Protein AF-A0A420Z9J5-F1 (afdb_monomer_lite)

Sequence (50 aa):
MAGEIFDLIKKEEDRQKSQIHLIPSENFASEAVRRAVASCLTNKYAEGYP

Foldseek 3Di:
DDDPVVVVVVVVVVVVVVDDDDDPPDDDDDPVVVVVVPDPVVVDDDPDDD

Structure (mmCIF, N/CA/C/O backbone):
data_AF-A0A420Z9J5-F1
#
_entry.id   AF-A0A420Z9J5-F1
#
loop_
_atom_site.group_PDB
_atom_site.id
_atom_site.type_symbol
_atom_site.label_atom_id
_atom_site.label_alt_id
_atom_site.l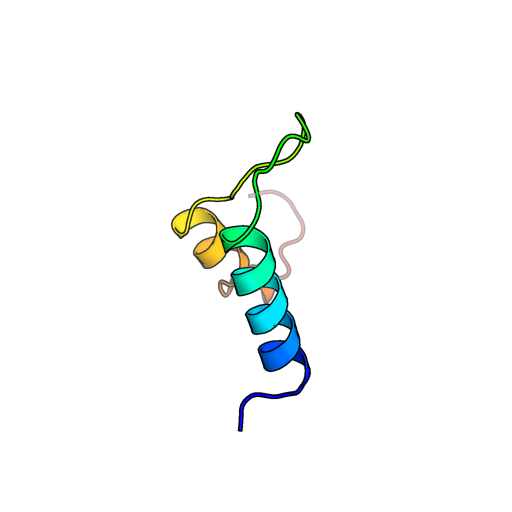abel_comp_id
_atom_site.label_asym_id
_atom_site.label_entity_id
_atom_site.label_seq_id
_atom_site.pdbx_PDB_ins_code
_atom_site.Cartn_x
_atom_site.Cartn_y
_atom_site.Cartn_z
_atom_site.occupancy
_atom_site.B_iso_or_equiv
_atom_site.auth_seq_id
_atom_site.auth_comp_id
_atom_site.auth_asym_id
_atom_site.auth_atom_id
_atom_site.pdbx_PDB_model_num
ATOM 1 N N . MET A 1 1 ? -22.213 -5.493 -12.271 1.00 51.53 1 MET A N 1
ATOM 2 C CA . MET A 1 1 ? -22.081 -5.951 -10.873 1.00 51.53 1 MET A CA 1
ATOM 3 C C . MET A 1 1 ? -20.599 -6.089 -10.595 1.00 51.53 1 MET A C 1
ATOM 5 O O . MET A 1 1 ? -19.912 -6.647 -11.444 1.00 51.53 1 MET A O 1
ATOM 9 N N . ALA A 1 2 ? -20.094 -5.496 -9.514 1.00 66.69 2 ALA A N 1
ATOM 10 C CA . ALA A 1 2 ? -18.709 -5.712 -9.108 1.00 66.69 2 ALA A CA 1
ATOM 11 C C . ALA A 1 2 ? -18.544 -7.204 -8.754 1.00 66.69 2 ALA A C 1
ATOM 13 O O . ALA A 1 2 ? -19.477 -7.808 -8.234 1.00 66.69 2 ALA A O 1
ATOM 14 N N . GLY A 1 3 ? -17.437 -7.833 -9.153 1.00 92.00 3 GLY A N 1
ATOM 15 C CA . GLY A 1 3 ? -17.210 -9.254 -8.861 1.00 92.00 3 GLY A CA 1
ATOM 16 C C . GLY A 1 3 ? -17.041 -9.501 -7.359 1.00 92.00 3 GLY A C 1
ATOM 17 O O . GLY A 1 3 ? -16.662 -8.583 -6.638 1.00 92.00 3 GLY A O 1
ATOM 18 N N . GLU A 1 4 ? -17.246 -10.742 -6.904 1.00 96.44 4 GLU A N 1
ATOM 19 C CA . GLU A 1 4 ? -17.126 -11.159 -5.490 1.00 96.44 4 GLU A CA 1
ATOM 20 C C . GLU A 1 4 ? -15.867 -10.602 -4.797 1.00 96.44 4 GLU A C 1
ATOM 22 O O . GLU A 1 4 ? -15.918 -10.116 -3.668 1.00 96.44 4 GLU A O 1
ATOM 27 N N . ILE A 1 5 ? -14.738 -10.587 -5.510 1.00 96.19 5 ILE A N 1
ATOM 28 C CA . ILE A 1 5 ? -13.469 -10.041 -5.017 1.00 96.19 5 ILE A CA 1
ATOM 29 C C . ILE A 1 5 ? -13.552 -8.539 -4.708 1.00 96.19 5 ILE A C 1
ATOM 31 O O . ILE A 1 5 ? -13.030 -8.099 -3.687 1.00 96.19 5 ILE A O 1
ATOM 35 N N . PHE A 1 6 ? 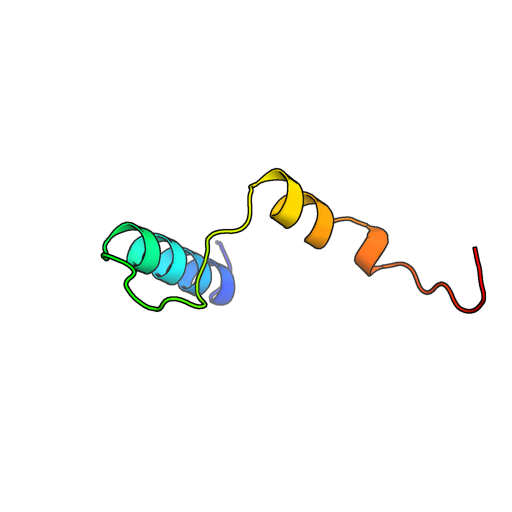-14.217 -7.740 -5.544 1.00 96.25 6 PHE A N 1
ATOM 36 C CA . PHE A 1 6 ? -14.358 -6.301 -5.302 1.00 96.25 6 PHE A CA 1
ATOM 37 C C . PHE A 1 6 ? -15.241 -6.008 -4.088 1.00 96.25 6 PHE A C 1
ATOM 39 O O . PHE A 1 6 ? -14.944 -5.081 -3.335 1.00 96.25 6 PHE A O 1
ATOM 46 N N . ASP A 1 7 ? -16.267 -6.826 -3.852 1.00 97.44 7 ASP A N 1
ATOM 47 C CA . ASP A 1 7 ? -17.107 -6.709 -2.658 1.00 97.44 7 ASP A CA 1
ATOM 48 C C . ASP A 1 7 ? -16.314 -7.035 -1.384 1.00 97.44 7 ASP A C 1
ATOM 50 O O . ASP A 1 7 ? -16.452 -6.351 -0.367 1.00 97.44 7 ASP A O 1
ATOM 54 N N . LEU A 1 8 ? -15.440 -8.046 -1.430 1.00 97.88 8 LEU A N 1
ATOM 55 C CA . LEU A 1 8 ? -14.548 -8.385 -0.316 1.00 97.88 8 LEU A CA 1
ATOM 56 C C . LEU A 1 8 ? -13.506 -7.290 -0.054 1.00 97.88 8 LEU A C 1
ATOM 58 O O . LEU A 1 8 ? -13.311 -6.906 1.100 1.00 97.88 8 LEU A O 1
ATOM 62 N N . ILE A 1 9 ? -12.891 -6.735 -1.105 1.00 97.19 9 ILE A N 1
ATOM 63 C CA . ILE A 1 9 ? -11.969 -5.593 -0.986 1.00 97.19 9 ILE A CA 1
ATOM 64 C C . ILE A 1 9 ? -12.682 -4.409 -0.329 1.00 97.19 9 ILE A C 1
ATOM 66 O O . ILE A 1 9 ? -12.116 -3.758 0.549 1.00 97.19 9 ILE A O 1
ATOM 70 N N . LYS A 1 10 ? -13.935 -4.143 -0.719 1.00 97.56 10 LYS A N 1
ATOM 71 C CA . LYS A 1 10 ? -14.706 -3.040 -0.150 1.00 97.56 10 LYS A CA 1
ATOM 72 C C . LYS A 1 10 ? -14.976 -3.234 1.344 1.00 97.56 10 LYS A C 1
ATOM 74 O O . LYS A 1 10 ? -14.774 -2.307 2.124 1.00 97.56 10 LYS A O 1
ATOM 79 N N . LYS A 1 11 ? -15.361 -4.448 1.750 1.00 98.00 11 LYS A N 1
ATOM 80 C CA . LYS A 1 11 ? -15.550 -4.799 3.167 1.00 98.00 11 LYS A CA 1
ATOM 81 C C . LYS A 1 11 ? -14.268 -4.619 3.983 1.00 98.00 11 LYS A C 1
ATOM 83 O O . LYS A 1 11 ? -14.336 -4.123 5.104 1.00 98.00 11 LYS A O 1
ATOM 88 N N . GLU A 1 12 ? -13.111 -4.985 3.433 1.00 98.31 12 GLU A N 1
ATOM 89 C CA . GLU A 1 12 ? -11.824 -4.798 4.111 1.00 98.31 12 GLU A CA 1
ATOM 90 C C . GLU A 1 12 ? -11.440 -3.317 4.230 1.00 98.31 12 GLU A C 1
ATOM 92 O O . GLU A 1 12 ? -10.991 -2.882 5.290 1.00 98.31 12 GLU A O 1
ATOM 97 N N . GLU A 1 13 ? -11.675 -2.515 3.188 1.00 97.75 13 GLU A N 1
ATOM 98 C CA . GLU A 1 13 ? -11.467 -1.064 3.247 1.00 97.75 13 GLU A CA 1
ATOM 99 C C . GLU A 1 13 ? -12.296 -0.426 4.376 1.00 97.75 13 GLU A C 1
ATOM 101 O O . GLU A 1 13 ? -11.791 0.398 5.144 1.00 97.75 13 GLU A O 1
ATOM 106 N N . ASP A 1 14 ? -13.563 -0.821 4.499 1.00 98.25 14 ASP A N 1
ATOM 107 C CA . ASP A 1 14 ? -14.456 -0.304 5.534 1.00 98.25 14 ASP A CA 1
ATOM 108 C C . ASP A 1 14 ? -14.036 -0.799 6.935 1.00 98.25 14 ASP A C 1
ATOM 110 O O . ASP A 1 14 ? -14.017 -0.009 7.885 1.00 98.25 14 ASP A O 1
ATOM 114 N N . ARG A 1 15 ? -13.590 -2.061 7.066 1.00 98.25 15 ARG A N 1
ATOM 115 C CA . ARG A 1 15 ? -13.022 -2.598 8.316 1.00 98.25 15 ARG A CA 1
ATOM 116 C C . ARG A 1 15 ? -11.820 -1.773 8.769 1.00 98.25 15 ARG A C 1
ATOM 118 O O . ARG A 1 15 ? -11.804 -1.327 9.916 1.00 98.25 15 ARG A O 1
ATOM 125 N N . GLN A 1 16 ? -10.855 -1.526 7.881 1.00 98.25 16 GLN A N 1
ATOM 126 C CA . GLN A 1 16 ? -9.662 -0.737 8.196 1.00 98.25 16 GLN A CA 1
ATOM 127 C C . GLN A 1 16 ? -10.028 0.677 8.662 1.00 98.25 16 GLN A C 1
ATOM 129 O O . GLN A 1 16 ? -9.465 1.165 9.634 1.00 98.25 16 GLN A O 1
ATOM 134 N N . LYS A 1 17 ? -11.018 1.332 8.049 1.00 97.31 17 LYS A N 1
ATOM 135 C CA . LYS A 1 17 ? -11.448 2.681 8.465 1.00 97.31 17 LYS A CA 1
ATOM 136 C C . LYS A 1 17 ? -12.140 2.718 9.830 1.00 97.31 17 LYS A C 1
ATOM 138 O O . LYS A 1 17 ? -12.115 3.750 10.492 1.00 97.31 17 LYS A O 1
ATOM 143 N N . SER A 1 18 ? -12.766 1.617 10.241 1.00 97.69 18 SER A N 1
ATOM 144 C CA . SER A 1 18 ? -13.554 1.537 11.480 1.00 97.69 18 SER A CA 1
ATOM 145 C C . SER A 1 18 ? -12.752 1.208 12.746 1.00 97.69 18 SER A C 1
ATOM 147 O O . SER A 1 18 ? -13.321 1.206 13.837 1.00 97.69 18 SER A O 1
ATOM 149 N N . GLN A 1 19 ? -11.456 0.907 12.626 1.00 96.31 19 GLN A N 1
ATOM 150 C CA . GLN A 1 19 ? -10.636 0.399 13.728 1.00 96.31 19 GLN A CA 1
ATOM 151 C C . GLN A 1 19 ? -9.448 1.308 14.045 1.00 96.31 19 GLN A C 1
ATOM 153 O O . GLN A 1 19 ? -8.949 2.040 13.193 1.00 96.31 19 GLN A O 1
ATOM 158 N N . ILE A 1 20 ? -8.984 1.236 15.293 1.00 97.19 20 ILE A N 1
ATOM 159 C CA . ILE A 1 20 ? -7.718 1.837 15.717 1.00 97.19 20 ILE A CA 1
ATOM 160 C C . ILE A 1 20 ? -6.605 0.827 15.430 1.00 97.19 20 ILE A C 1
ATOM 162 O O . ILE A 1 20 ? -6.688 -0.325 15.856 1.00 97.19 20 ILE A O 1
ATOM 166 N N . HIS A 1 21 ? -5.558 1.268 14.737 1.00 97.19 21 HIS A N 1
ATOM 167 C CA . HIS A 1 21 ? -4.434 0.424 14.327 1.00 97.19 21 HIS A CA 1
ATOM 168 C C . HIS A 1 21 ? -3.265 0.627 15.283 1.00 97.19 21 HIS A C 1
ATOM 170 O O . HIS A 1 21 ? -2.704 1.718 15.350 1.00 97.19 21 HIS A O 1
ATOM 176 N N . LEU A 1 22 ? -2.928 -0.411 16.051 1.00 97.94 22 LEU A N 1
ATOM 177 C CA . LEU A 1 22 ? -1.905 -0.356 17.107 1.00 97.94 22 LEU A CA 1
ATOM 178 C C . LEU A 1 22 ? -0.719 -1.292 16.851 1.00 97.94 22 LEU A C 1
ATOM 180 O O . LEU A 1 22 ? 0.148 -1.435 17.710 1.00 97.94 22 LEU A O 1
ATOM 184 N N . ILE A 1 23 ? -0.677 -1.942 15.688 1.00 98.06 23 ILE A N 1
ATOM 185 C CA . ILE A 1 23 ? 0.424 -2.822 15.308 1.00 98.06 23 ILE A CA 1
ATOM 186 C C . ILE A 1 23 ? 1.576 -1.939 14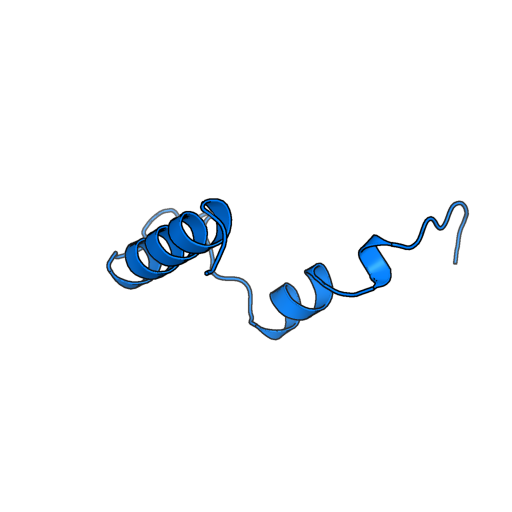.803 1.00 98.06 23 ILE A C 1
ATOM 188 O O . ILE A 1 23 ? 1.416 -1.288 13.772 1.00 98.06 23 ILE A O 1
ATOM 192 N N . PRO A 1 24 ? 2.743 -1.898 15.479 1.00 97.44 24 PRO A N 1
ATOM 193 C CA . PRO A 1 24 ? 3.790 -0.916 15.169 1.00 97.44 24 PRO A CA 1
ATOM 194 C C . PRO A 1 24 ? 4.396 -1.033 13.766 1.00 97.44 24 PRO A C 1
ATOM 196 O O . PRO A 1 24 ? 4.966 -0.074 13.256 1.00 97.44 24 PRO A O 1
ATOM 199 N N . SER A 1 25 ? 4.312 -2.214 13.156 1.00 97.94 25 SER A N 1
ATOM 200 C CA . SER A 1 25 ? 4.823 -2.481 11.812 1.00 97.94 25 SER A CA 1
ATOM 201 C C . SER A 1 25 ? 3.815 -2.192 10.697 1.00 97.94 25 SER A C 1
ATOM 203 O O . SER A 1 25 ? 4.188 -2.252 9.528 1.00 97.94 25 SER A O 1
ATOM 205 N N . GLU A 1 26 ? 2.548 -1.928 11.023 1.00 98.25 26 GLU A N 1
ATOM 206 C CA . GLU A 1 26 ? 1.513 -1.631 10.030 1.00 98.25 26 GLU A CA 1
ATOM 207 C C . GLU A 1 26 ? 1.462 -0.140 9.686 1.00 98.25 26 GLU A C 1
ATOM 209 O O . GLU A 1 26 ? 1.782 0.728 10.498 1.00 98.25 26 GLU A O 1
ATOM 214 N N . ASN A 1 27 ? 1.068 0.163 8.446 1.00 97.75 27 ASN A N 1
ATOM 215 C CA . ASN A 1 27 ? 0.925 1.529 7.953 1.00 97.75 27 ASN A CA 1
ATOM 216 C C . ASN A 1 27 ? -0.023 1.580 6.741 1.00 97.75 27 ASN A C 1
ATOM 218 O O . ASN A 1 27 ? -0.284 0.563 6.098 1.00 97.75 27 ASN A O 1
ATOM 222 N N . PHE A 1 28 ? -0.487 2.776 6.380 1.00 97.81 28 PHE A N 1
ATOM 223 C CA . PHE A 1 28 ? -1.303 3.018 5.193 1.00 97.81 28 PHE A CA 1
ATOM 224 C C . PHE A 1 28 ? -0.467 3.633 4.072 1.00 97.81 28 PHE A C 1
ATOM 226 O O . PHE A 1 28 ? 0.014 4.762 4.173 1.00 97.81 28 PHE A O 1
ATOM 233 N N . ALA A 1 29 ? -0.321 2.905 2.964 1.00 97.94 29 ALA A N 1
ATOM 234 C CA . ALA A 1 29 ? 0.335 3.436 1.775 1.00 97.94 29 ALA A CA 1
ATOM 235 C C . ALA A 1 29 ? -0.466 4.605 1.171 1.00 97.94 29 ALA A C 1
ATOM 237 O O . ALA A 1 29 ? -1.699 4.563 1.088 1.00 97.94 29 ALA A O 1
ATOM 238 N N . SER A 1 30 ? 0.238 5.634 0.689 1.00 98.19 30 SER A N 1
ATOM 239 C CA . SER A 1 30 ? -0.397 6.781 0.036 1.00 98.19 30 SER A CA 1
ATOM 240 C C . SER A 1 30 ? -1.137 6.371 -1.244 1.00 98.19 30 SER A C 1
ATOM 242 O O . SER A 1 30 ? -0.842 5.349 -1.871 1.00 98.19 30 SER A O 1
ATOM 244 N N . GLU A 1 31 ? -2.108 7.182 -1.669 1.00 97.38 31 GLU A N 1
ATOM 245 C CA . GLU A 1 31 ? -2.834 6.940 -2.922 1.00 97.38 31 GLU A CA 1
ATOM 246 C C . GLU A 1 31 ? -1.889 6.874 -4.131 1.00 97.38 31 GLU A C 1
ATOM 248 O O . GLU A 1 31 ? -2.037 5.995 -4.978 1.00 97.38 31 GLU A O 1
ATOM 253 N N . ALA A 1 32 ? -0.878 7.749 -4.179 1.00 98.31 32 ALA A N 1
ATOM 254 C CA . ALA A 1 32 ? 0.110 7.770 -5.254 1.00 98.31 32 ALA A CA 1
ATOM 255 C C . ALA A 1 32 ? 0.856 6.429 -5.380 1.00 98.31 32 ALA A C 1
ATOM 257 O O . ALA A 1 32 ? 0.980 5.901 -6.485 1.00 98.31 32 ALA A O 1
ATOM 258 N N . VAL A 1 33 ? 1.280 5.841 -4.252 1.00 98.31 33 VAL A N 1
ATOM 259 C CA . VAL A 1 33 ? 1.939 4.524 -4.233 1.00 98.31 33 VAL A CA 1
ATOM 260 C C . VAL A 1 33 ? 0.986 3.440 -4.739 1.00 98.31 33 VAL A C 1
ATOM 262 O O . VAL A 1 33 ? 1.348 2.682 -5.636 1.00 98.31 33 VAL A O 1
ATOM 265 N N . ARG A 1 34 ? -0.258 3.396 -4.242 1.00 97.31 34 ARG A N 1
ATOM 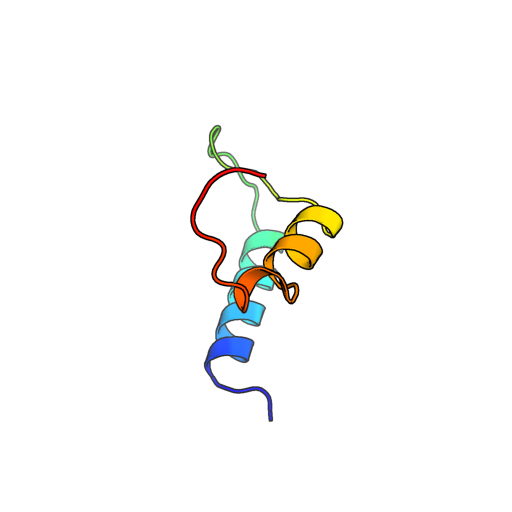266 C CA . ARG A 1 34 ? -1.253 2.394 -4.674 1.00 97.31 34 ARG A CA 1
ATOM 267 C C . ARG A 1 34 ? -1.575 2.490 -6.170 1.00 97.31 34 ARG A C 1
ATOM 269 O O . ARG A 1 34 ? -1.685 1.465 -6.838 1.00 97.31 34 ARG A O 1
ATOM 276 N N . ARG A 1 35 ? -1.677 3.707 -6.715 1.00 97.88 35 ARG A N 1
ATOM 277 C CA . ARG A 1 35 ? -1.903 3.936 -8.153 1.00 97.88 35 ARG A CA 1
ATOM 278 C C . ARG A 1 35 ? -0.725 3.475 -9.009 1.00 97.88 35 ARG A C 1
ATOM 280 O O . ARG A 1 35 ? -0.951 2.909 -10.073 1.00 97.88 35 ARG A O 1
ATOM 287 N N . ALA A 1 36 ? 0.509 3.694 -8.554 1.00 97.94 36 ALA A N 1
ATOM 288 C CA . ALA A 1 36 ? 1.699 3.225 -9.261 1.00 97.94 36 ALA A CA 1
ATOM 289 C C . ALA A 1 36 ? 1.778 1.688 -9.298 1.00 97.94 36 ALA A C 1
ATOM 291 O O . ALA A 1 36 ? 2.096 1.121 -10.343 1.00 97.94 36 ALA A O 1
ATOM 292 N N . VAL A 1 37 ? 1.427 1.016 -8.194 1.00 97.75 37 VAL A N 1
ATOM 293 C CA . VAL A 1 37 ? 1.396 -0.457 -8.104 1.00 97.75 37 VAL A CA 1
ATOM 294 C C . VAL A 1 37 ? 0.435 -1.072 -9.128 1.00 97.75 37 VAL A C 1
ATOM 296 O O . VAL A 1 37 ? 0.788 -2.050 -9.776 1.00 97.75 37 VAL A O 1
ATOM 299 N N . ALA A 1 38 ? -0.746 -0.482 -9.331 1.00 96.56 38 ALA A N 1
ATOM 300 C CA . ALA A 1 38 ? -1.744 -0.961 -10.297 1.00 96.56 38 ALA A CA 1
ATOM 301 C C . ALA A 1 38 ? -1.568 -0.387 -11.722 1.00 96.56 38 ALA A C 1
ATOM 303 O O . ALA A 1 38 ? -2.529 -0.303 -12.487 1.00 96.56 38 ALA A O 1
ATOM 304 N N . SER A 1 39 ? -0.363 0.061 -12.082 1.00 98.12 39 SER A N 1
ATOM 305 C CA . SER A 1 39 ? -0.084 0.655 -13.394 1.00 98.12 39 SER A CA 1
ATOM 306 C C . SER A 1 39 ? 0.274 -0.390 -14.460 1.00 98.12 39 SER A C 1
ATOM 308 O O . SER A 1 39 ? 0.424 -1.584 -14.186 1.00 98.12 39 SER A O 1
ATOM 310 N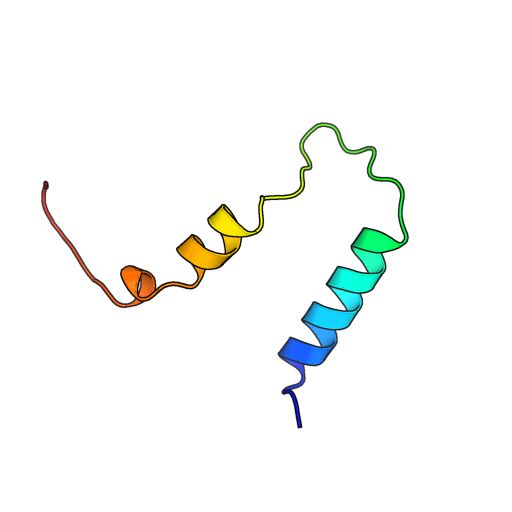 N . CYS A 1 40 ? 0.476 0.076 -15.698 1.00 97.94 40 CYS A N 1
ATOM 311 C CA . CYS A 1 40 ? 0.906 -0.758 -16.822 1.00 97.94 40 CYS A CA 1
ATOM 312 C C . CYS A 1 40 ? 2.282 -1.416 -16.627 1.00 97.94 40 CYS A C 1
ATOM 314 O O . CYS A 1 40 ? 2.615 -2.332 -17.377 1.00 97.94 40 CYS A O 1
ATOM 316 N N . LEU A 1 41 ? 3.062 -0.992 -15.624 1.00 97.81 41 LEU A N 1
ATOM 317 C CA . LEU A 1 41 ? 4.355 -1.596 -15.298 1.00 97.81 41 LEU A CA 1
ATOM 318 C C . LEU A 1 41 ? 4.225 -3.082 -14.938 1.00 97.81 41 LEU A C 1
ATOM 320 O O . LEU A 1 41 ? 5.129 -3.854 -15.232 1.00 97.81 41 LEU A O 1
ATOM 324 N N . THR A 1 42 ? 3.080 -3.502 -14.394 1.00 97.12 42 THR A N 1
ATOM 325 C CA . THR A 1 42 ? 2.787 -4.913 -14.074 1.00 97.12 42 THR A CA 1
ATOM 326 C C . THR A 1 42 ? 2.755 -5.831 -15.299 1.00 97.12 42 THR A C 1
ATOM 328 O O . THR A 1 42 ? 2.982 -7.030 -15.177 1.00 97.12 42 THR A O 1
ATOM 331 N N . ASN A 1 43 ? 2.529 -5.275 -16.491 1.00 97.75 43 ASN A N 1
ATOM 332 C CA . ASN A 1 43 ? 2.488 -6.034 -17.741 1.00 97.75 43 ASN A CA 1
ATOM 333 C C . ASN A 1 43 ? 3.879 -6.221 -18.356 1.00 97.75 43 ASN A C 1
ATOM 335 O O . ASN A 1 43 ? 4.032 -6.949 -19.339 1.00 97.75 43 ASN A O 1
ATOM 339 N N . LYS A 1 44 ? 4.885 -5.494 -17.855 1.00 96.94 44 LYS A N 1
ATOM 340 C CA . LYS A 1 44 ? 6.186 -5.406 -18.501 1.00 96.94 44 LYS A CA 1
ATOM 341 C C . LYS A 1 44 ? 7.155 -6.409 -17.892 1.00 96.94 44 LYS A C 1
ATOM 343 O O . LYS A 1 44 ? 7.527 -6.317 -16.730 1.00 96.94 44 LYS A O 1
ATOM 348 N N . TYR A 1 45 ? 7.642 -7.307 -18.736 1.00 96.81 45 TYR A N 1
ATOM 349 C CA . TYR A 1 45 ? 8.831 -8.103 -18.465 1.00 96.81 45 TYR A CA 1
ATOM 350 C C . TYR A 1 45 ? 10.077 -7.325 -18.931 1.00 96.81 45 TYR A C 1
ATOM 352 O O . TYR A 1 45 ? 10.107 -6.840 -20.070 1.00 96.81 45 TYR A O 1
ATOM 360 N N . ALA A 1 46 ? 11.064 -7.140 -18.050 1.00 95.31 46 ALA A N 1
ATOM 361 C CA . ALA A 1 46 ? 12.258 -6.319 -18.288 1.00 95.31 46 ALA A CA 1
ATOM 362 C C . ALA A 1 46 ? 13.503 -6.954 -17.639 1.00 95.31 46 ALA A C 1
ATOM 364 O O . ALA A 1 46 ? 13.946 -6.533 -16.574 1.00 95.31 46 ALA A O 1
ATOM 365 N N . GLU A 1 47 ? 14.032 -8.005 -18.268 1.00 97.00 47 GLU A N 1
ATOM 366 C CA . GLU A 1 47 ? 15.309 -8.614 -17.872 1.00 97.00 47 GLU A CA 1
ATOM 367 C C . GLU A 1 47 ? 16.499 -7.706 -18.208 1.00 97.00 47 GLU A C 1
ATOM 369 O O . GLU A 1 47 ? 16.460 -6.950 -19.179 1.00 97.00 47 GLU A O 1
ATOM 374 N N . GLY A 1 48 ? 17.582 -7.835 -17.437 1.00 94.25 48 GLY A N 1
ATOM 375 C CA . GLY A 1 48 ? 18.818 -7.074 -17.623 1.00 94.25 48 GLY A CA 1
ATOM 376 C C . GLY A 1 48 ? 18.951 -5.893 -16.661 1.00 94.25 48 GLY A C 1
ATOM 377 O O . GLY A 1 48 ? 18.360 -5.876 -15.583 1.00 94.25 48 GLY A O 1
ATOM 378 N N . TYR A 1 49 ? 19.784 -4.928 -17.039 1.00 91.25 49 TYR A N 1
ATOM 379 C CA . TYR A 1 49 ? 19.993 -3.677 -16.306 1.00 91.25 49 TYR A CA 1
ATOM 380 C C . TYR A 1 49 ? 19.289 -2.521 -17.041 1.00 91.25 49 TYR A C 1
ATOM 382 O O . TYR A 1 49 ? 18.879 -2.727 -18.186 1.00 91.25 49 TYR A O 1
ATOM 390 N N . PRO A 1 50 ? 19.108 -1.351 -16.393 1.00 91.19 50 PRO A N 1
ATOM 391 C CA . PRO A 1 50 ? 18.513 -0.173 -17.026 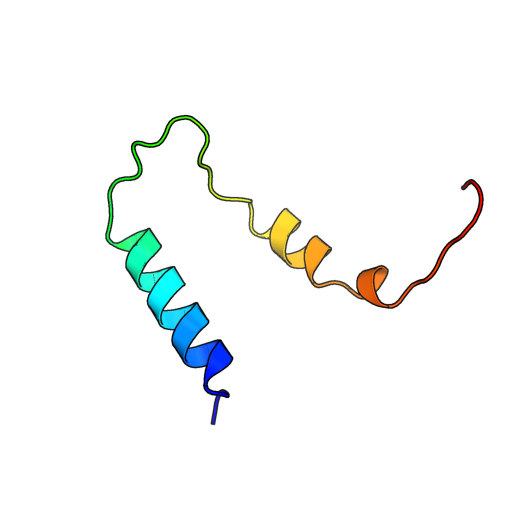1.00 91.19 50 PRO A CA 1
ATOM 392 C C . PRO A 1 50 ? 19.115 0.189 -18.387 1.00 91.19 50 PRO A C 1
ATOM 394 O O . PRO A 1 50 ? 20.344 0.010 -18.558 1.00 91.19 50 PRO A O 1
#

Secondary structure (DSSP, 8-state):
---HHHHHHHHHHHHHHTS----TT-----HHHHHHHTSGGGG----S--

Radius of gyration: 15.72 Å; chains: 1; bounding box: 42×19×36 Å

pLDDT: mean 95.56, std 7.76, range [51.53, 98.31]